Protein AF-A0A429XV17-F1 (afdb_monomer)

Organism: NCBI:txid2602574

Structure (mmCIF, N/CA/C/O backbone):
data_AF-A0A429XV17-F1
#
_entry.id   AF-A0A429XV17-F1
#
loop_
_atom_site.group_PDB
_atom_site.id
_atom_site.type_symbol
_atom_site.label_atom_id
_atom_site.label_alt_id
_atom_site.label_comp_id
_atom_site.label_asym_id
_atom_site.label_entity_id
_atom_site.label_seq_id
_atom_site.pdbx_PDB_ins_code
_atom_site.Cartn_x
_atom_site.Cartn_y
_atom_site.Cartn_z
_atom_site.occupancy
_atom_site.B_iso_or_equiv
_atom_site.auth_seq_id
_atom_site.auth_comp_id
_atom_site.auth_asym_id
_atom_site.auth_atom_id
_atom_site.pdbx_PDB_model_num
ATOM 1 N N . MET A 1 1 ? 16.939 -15.696 -26.189 1.00 52.38 1 MET A N 1
ATOM 2 C CA . MET A 1 1 ? 17.574 -14.486 -25.618 1.00 52.38 1 MET A CA 1
ATOM 3 C C . MET A 1 1 ? 17.312 -13.218 -26.431 1.00 52.38 1 MET A C 1
ATOM 5 O O . MET A 1 1 ? 16.908 -12.233 -25.838 1.00 52.38 1 MET A O 1
ATOM 9 N N . GLN A 1 2 ? 17.433 -13.249 -27.766 1.00 58.91 2 GLN A N 1
ATOM 10 C CA . GLN A 1 2 ? 17.116 -12.117 -28.665 1.00 58.91 2 GLN A CA 1
ATOM 11 C C . GLN A 1 2 ? 15.654 -11.616 -28.576 1.00 58.91 2 GLN A C 1
ATOM 13 O O . GLN A 1 2 ? 15.408 -10.420 -28.657 1.00 58.91 2 GLN A O 1
ATOM 18 N N . TYR A 1 3 ? 14.688 -12.510 -28.318 1.00 62.06 3 TYR A N 1
ATOM 19 C CA . TYR A 1 3 ? 13.267 -12.147 -28.165 1.00 62.06 3 TYR A CA 1
ATOM 20 C C . TYR A 1 3 ? 13.013 -11.141 -27.029 1.00 62.06 3 TYR A C 1
ATOM 22 O O . TYR A 1 3 ? 12.232 -10.208 -27.185 1.00 62.06 3 TYR A O 1
ATOM 30 N N . TYR A 1 4 ? 13.718 -11.295 -25.903 1.00 59.59 4 TYR A N 1
ATOM 31 C CA . TYR A 1 4 ? 13.576 -10.403 -24.749 1.00 59.59 4 TYR A CA 1
ATOM 32 C C . TYR A 1 4 ? 14.156 -9.009 -24.998 1.00 59.59 4 TYR A C 1
ATOM 34 O O . TYR A 1 4 ? 13.746 -8.057 -24.347 1.00 59.59 4 TYR A O 1
ATOM 42 N N . LEU A 1 5 ? 15.106 -8.887 -25.929 1.00 59.75 5 LEU A N 1
ATOM 43 C CA . LEU A 1 5 ? 15.721 -7.611 -26.288 1.00 59.75 5 LEU A CA 1
ATOM 44 C C . LEU A 1 5 ? 14.870 -6.836 -27.301 1.00 59.75 5 LEU A C 1
ATOM 46 O O . LEU A 1 5 ? 14.815 -5.616 -27.215 1.00 59.75 5 LEU A O 1
ATOM 50 N N . ASN A 1 6 ? 14.160 -7.533 -28.193 1.00 69.31 6 ASN A N 1
ATOM 51 C CA . ASN A 1 6 ? 13.272 -6.894 -29.168 1.00 69.31 6 ASN A CA 1
ATOM 52 C C . ASN A 1 6 ? 11.901 -6.509 -28.596 1.00 69.31 6 ASN A C 1
ATOM 54 O O . ASN A 1 6 ? 11.334 -5.515 -29.034 1.00 69.31 6 ASN A O 1
ATOM 58 N N . ASN A 1 7 ? 11.381 -7.252 -27.612 1.00 81.06 7 ASN A N 1
ATOM 59 C CA . ASN A 1 7 ? 10.027 -7.050 -27.075 1.00 81.06 7 ASN A CA 1
ATOM 60 C C . ASN A 1 7 ? 10.025 -6.562 -25.617 1.00 81.06 7 ASN A C 1
ATOM 62 O O . ASN A 1 7 ? 9.181 -6.959 -24.814 1.00 81.06 7 ASN A O 1
ATOM 66 N N . GLN A 1 8 ? 10.981 -5.702 -25.249 1.00 80.31 8 GLN A N 1
ATOM 67 C CA . GLN A 1 8 ? 11.109 -5.183 -23.877 1.00 80.31 8 GLN A CA 1
ATOM 68 C C . GLN A 1 8 ? 9.828 -4.493 -23.385 1.00 80.31 8 GLN A C 1
ATOM 70 O O . GLN A 1 8 ? 9.420 -4.691 -22.242 1.00 80.31 8 GLN A O 1
ATOM 75 N N . VAL A 1 9 ? 9.150 -3.747 -24.260 1.00 84.88 9 VAL A N 1
ATOM 76 C CA . VAL A 1 9 ? 7.897 -3.044 -23.940 1.00 84.88 9 VAL A CA 1
ATOM 77 C C . VAL A 1 9 ? 6.769 -4.019 -23.586 1.00 84.88 9 VAL A C 1
ATOM 79 O O . VAL A 1 9 ? 6.083 -3.839 -22.580 1.00 84.88 9 VAL A O 1
ATOM 82 N N . GLU A 1 10 ? 6.599 -5.083 -24.374 1.00 87.12 10 GLU A N 1
ATOM 83 C CA . GLU A 1 10 ? 5.556 -6.093 -24.153 1.00 87.12 10 GLU A CA 1
ATOM 84 C C . GLU A 1 10 ? 5.748 -6.816 -22.818 1.00 87.12 10 GLU A C 1
ATOM 86 O O . GLU A 1 10 ? 4.783 -7.078 -22.101 1.00 87.12 10 GLU A O 1
ATOM 91 N N . ILE A 1 11 ? 7.002 -7.085 -22.442 1.00 88.50 11 ILE A N 1
ATOM 92 C CA . ILE A 1 11 ? 7.339 -7.729 -21.169 1.00 88.50 11 ILE A CA 1
ATOM 93 C C . ILE A 1 11 ? 6.908 -6.857 -19.991 1.00 88.50 11 ILE A C 1
ATOM 95 O O . ILE A 1 11 ? 6.325 -7.376 -19.040 1.00 88.50 11 ILE A O 1
ATOM 99 N N . TRP A 1 12 ? 7.143 -5.544 -20.053 1.00 89.69 12 TRP A N 1
ATOM 100 C CA . TRP A 1 12 ? 6.706 -4.622 -19.004 1.00 89.69 12 TRP A CA 1
ATOM 101 C C . TRP A 1 12 ? 5.179 -4.524 -18.911 1.00 89.69 12 TRP A C 1
ATOM 103 O O . TRP A 1 12 ? 4.647 -4.485 -17.800 1.00 89.69 12 TRP A O 1
ATOM 113 N N . TYR A 1 13 ? 4.459 -4.574 -20.036 1.00 91.25 13 TYR A N 1
ATOM 114 C CA . TYR A 1 13 ? 2.994 -4.652 -20.019 1.00 91.25 13 TYR A CA 1
ATOM 115 C C . TYR A 1 13 ? 2.478 -5.945 -19.387 1.00 91.25 13 TYR A C 1
ATOM 117 O O . TYR A 1 13 ? 1.593 -5.899 -18.530 1.00 91.25 13 TYR A O 1
ATOM 125 N N . ILE A 1 14 ? 3.047 -7.092 -19.767 1.00 92.62 14 ILE A N 1
ATOM 126 C CA . ILE A 1 14 ? 2.678 -8.392 -19.196 1.00 92.62 14 ILE A CA 1
ATOM 127 C C . ILE A 1 14 ? 2.979 -8.406 -17.696 1.00 92.62 14 ILE A C 1
ATOM 129 O O . ILE A 1 14 ? 2.123 -8.796 -16.905 1.00 92.62 14 ILE A O 1
ATOM 133 N N . LEU A 1 15 ? 4.159 -7.931 -17.290 1.00 91.69 15 LEU A N 1
ATOM 134 C CA . LEU A 1 15 ? 4.546 -7.839 -15.886 1.00 91.69 15 LEU A CA 1
ATOM 135 C C . LEU A 1 15 ? 3.561 -6.969 -15.098 1.00 91.69 15 LEU A C 1
ATOM 137 O O . LEU A 1 15 ? 3.086 -7.385 -14.043 1.00 91.69 15 LEU A O 1
ATOM 141 N N . GLY A 1 16 ? 3.203 -5.796 -15.625 1.00 92.31 16 GLY A N 1
ATOM 142 C CA . GLY A 1 16 ? 2.224 -4.911 -15.000 1.00 92.31 16 GLY A CA 1
ATOM 143 C C . GLY A 1 16 ? 0.855 -5.571 -14.827 1.00 92.31 16 GLY A C 1
ATOM 144 O O . GLY A 1 16 ? 0.250 -5.465 -13.758 1.00 92.31 16 GLY A O 1
ATOM 145 N N . ALA A 1 17 ? 0.378 -6.289 -15.847 1.00 92.50 17 ALA A N 1
ATOM 146 C CA . ALA A 1 17 ? -0.897 -7.002 -15.799 1.00 92.50 17 ALA A CA 1
ATOM 147 C C . ALA A 1 17 ? -0.880 -8.125 -14.751 1.00 92.50 17 ALA A C 1
ATOM 149 O O . ALA A 1 17 ? -1.802 -8.233 -13.943 1.00 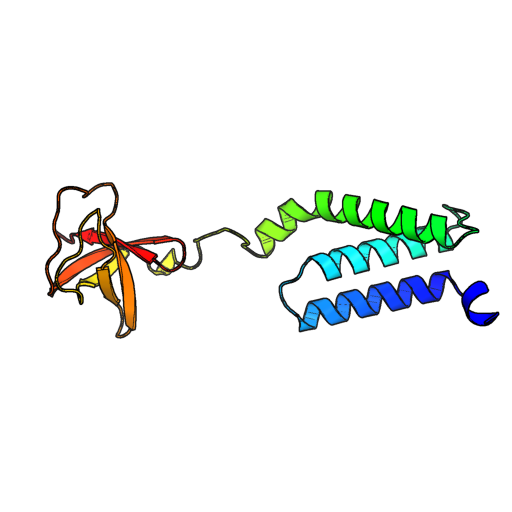92.50 17 ALA A O 1
ATOM 150 N N . VAL A 1 18 ? 0.192 -8.921 -14.719 1.00 93.88 18 VAL A N 1
ATOM 151 C CA . VAL A 1 18 ? 0.370 -10.011 -13.749 1.00 93.88 18 VAL A CA 1
ATOM 152 C C . VAL A 1 18 ? 0.386 -9.474 -12.317 1.00 93.88 18 VAL A C 1
ATOM 154 O O . VAL A 1 18 ? -0.308 -10.020 -11.463 1.00 93.88 18 VAL A O 1
ATOM 157 N N . LEU A 1 19 ? 1.112 -8.383 -12.051 1.00 91.62 19 LEU A N 1
ATOM 158 C CA . LEU A 1 19 ? 1.164 -7.767 -10.719 1.00 91.62 19 LEU A CA 1
ATOM 159 C C . LEU A 1 19 ? -0.214 -7.274 -10.256 1.00 91.62 19 LEU A C 1
ATOM 161 O O . LEU A 1 19 ? -0.574 -7.473 -9.097 1.00 91.62 19 LEU A O 1
ATOM 165 N N . MET A 1 20 ? -1.012 -6.688 -11.154 1.00 90.38 20 MET A N 1
ATOM 166 C CA . MET A 1 20 ? -2.378 -6.271 -10.818 1.00 90.38 20 MET A CA 1
ATOM 167 C C . MET A 1 20 ? -3.303 -7.455 -10.536 1.00 90.38 20 MET A C 1
ATOM 169 O O . MET A 1 20 ? -4.063 -7.414 -9.572 1.00 90.38 20 MET A O 1
ATOM 173 N N . ILE A 1 21 ? -3.216 -8.524 -11.331 1.00 91.88 21 ILE A N 1
ATOM 174 C CA . ILE A 1 21 ? -3.992 -9.749 -11.099 1.00 91.88 21 ILE A CA 1
ATOM 175 C C . ILE A 1 21 ? -3.635 -10.356 -9.737 1.00 91.88 21 ILE A C 1
ATOM 177 O O . ILE A 1 21 ? -4.530 -10.706 -8.971 1.00 91.88 21 ILE A O 1
ATOM 181 N N . ILE A 1 22 ? -2.343 -10.444 -9.406 1.00 90.19 22 ILE A N 1
ATOM 182 C CA . ILE A 1 22 ? -1.874 -10.940 -8.103 1.00 90.19 22 ILE A CA 1
ATOM 183 C C . ILE A 1 22 ? -2.470 -10.113 -6.962 1.00 90.19 22 ILE A C 1
ATOM 185 O O . ILE A 1 22 ? -2.943 -10.685 -5.981 1.00 90.19 22 ILE A O 1
ATOM 189 N N . GLU A 1 23 ? -2.510 -8.787 -7.095 1.00 87.94 23 GLU A N 1
ATOM 190 C CA . GLU A 1 23 ? -3.092 -7.936 -6.058 1.00 87.94 23 GLU A CA 1
ATOM 191 C C . GLU A 1 23 ? -4.589 -8.188 -5.854 1.00 87.94 23 GLU A C 1
ATOM 193 O O . GLU A 1 23 ? -5.056 -8.203 -4.715 1.00 87.94 23 GLU A O 1
ATOM 198 N N . MET A 1 24 ? -5.339 -8.453 -6.930 1.00 86.44 24 MET A N 1
ATOM 199 C CA . MET A 1 24 ? -6.758 -8.811 -6.823 1.00 86.44 24 MET A CA 1
ATOM 200 C C . MET A 1 24 ? -6.973 -10.097 -6.016 1.00 86.44 24 MET A C 1
ATOM 202 O O . MET A 1 24 ? -7.974 -10.205 -5.310 1.00 86.44 24 MET A O 1
ATOM 206 N N . TYR A 1 25 ? -6.042 -11.053 -6.090 1.00 88.12 25 TYR A N 1
ATOM 207 C CA . TYR A 1 25 ? -6.103 -12.289 -5.307 1.00 88.12 25 TYR A CA 1
ATOM 208 C C . TYR A 1 25 ? -5.633 -12.112 -3.858 1.00 88.12 25 TYR A C 1
ATOM 210 O O . TYR A 1 25 ? -6.199 -12.733 -2.961 1.00 88.12 25 TYR A O 1
ATOM 218 N N . LEU A 1 26 ? -4.605 -11.290 -3.618 1.00 82.50 26 LEU A N 1
ATOM 219 C CA . LEU A 1 26 ? -4.048 -11.070 -2.277 1.00 82.50 26 LEU A CA 1
ATOM 220 C C . LEU A 1 26 ? -4.895 -10.120 -1.421 1.00 82.50 26 LEU A C 1
ATOM 222 O O . LEU A 1 26 ? -4.869 -10.230 -0.196 1.00 82.50 26 LEU A O 1
ATOM 226 N N . GLY A 1 27 ? -5.670 -9.226 -2.041 1.00 68.50 27 GLY A N 1
ATOM 227 C CA . GLY A 1 27 ? -6.733 -8.469 -1.381 1.00 68.50 27 GLY A CA 1
ATOM 228 C C . GLY A 1 27 ? -6.272 -7.651 -0.171 1.00 68.50 27 GLY A C 1
ATOM 229 O O . GLY A 1 27 ? -6.912 -7.706 0.881 1.00 68.50 27 GLY A O 1
ATOM 230 N N . GLY A 1 28 ? -5.174 -6.893 -0.287 1.00 68.12 28 GLY A N 1
ATOM 231 C CA . GLY A 1 28 ? -4.717 -6.051 0.828 1.00 68.12 28 GLY A CA 1
ATOM 232 C C . GLY A 1 28 ? -3.288 -5.508 0.768 1.00 68.12 28 GLY A C 1
ATOM 233 O O . GLY A 1 28 ? -2.887 -4.779 1.676 1.00 68.12 28 GLY A O 1
ATOM 234 N N . THR A 1 29 ? -2.516 -5.812 -0.271 1.00 72.06 29 THR A N 1
ATOM 235 C CA . THR A 1 29 ? -1.113 -5.410 -0.444 1.00 72.06 29 THR A CA 1
ATOM 236 C C . THR A 1 29 ? -0.978 -4.413 -1.588 1.00 72.06 29 THR A C 1
ATOM 238 O O . THR A 1 29 ? -0.237 -4.634 -2.537 1.00 72.06 29 THR A O 1
ATOM 241 N N . ILE A 1 30 ? -1.641 -3.261 -1.458 1.00 83.56 30 ILE A N 1
ATOM 242 C CA . ILE A 1 30 ? -1.675 -2.117 -2.399 1.00 83.56 30 ILE A CA 1
ATOM 243 C C . ILE A 1 30 ? -0.346 -1.815 -3.130 1.00 83.56 30 ILE A C 1
ATOM 24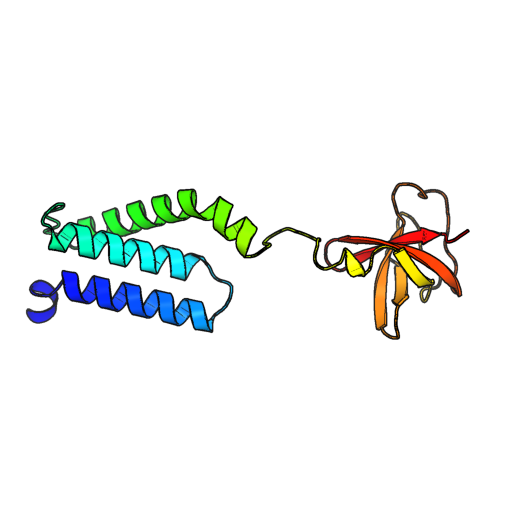5 O O . ILE A 1 30 ? -0.344 -1.279 -4.237 1.00 83.56 30 ILE A O 1
ATOM 249 N N . ALA A 1 31 ? 0.792 -2.184 -2.541 1.00 86.06 31 ALA A N 1
ATOM 250 C CA . ALA A 1 31 ? 2.095 -2.229 -3.193 1.00 86.06 31 ALA A CA 1
ATOM 251 C C . ALA A 1 31 ? 2.090 -2.895 -4.588 1.00 86.06 31 ALA A C 1
ATOM 253 O O . ALA A 1 31 ? 2.662 -2.325 -5.514 1.00 86.06 31 ALA A O 1
ATOM 254 N N . PHE A 1 32 ? 1.443 -4.048 -4.787 1.00 89.62 32 PHE A N 1
ATOM 255 C CA . PHE A 1 32 ? 1.427 -4.719 -6.096 1.00 89.62 32 PHE A CA 1
ATOM 256 C C . PHE A 1 32 ? 0.616 -3.948 -7.141 1.00 89.62 32 PHE A C 1
ATOM 258 O O . PHE A 1 32 ? 1.006 -3.897 -8.307 1.00 89.62 32 PHE A O 1
ATOM 265 N N . PHE A 1 33 ? -0.450 -3.264 -6.718 1.00 89.44 33 PHE A N 1
ATOM 266 C CA . PHE A 1 33 ? -1.206 -2.360 -7.584 1.00 89.44 33 PHE A CA 1
ATOM 267 C C . PHE A 1 33 ? -0.342 -1.182 -8.053 1.00 89.44 33 PHE A C 1
ATOM 269 O O . PHE A 1 33 ? -0.297 -0.876 -9.245 1.00 89.44 33 PHE A O 1
ATOM 276 N N . PHE A 1 34 ? 0.415 -0.561 -7.142 1.00 91.62 34 PHE A N 1
ATOM 277 C CA . PHE A 1 34 ? 1.336 0.526 -7.489 1.00 91.62 34 PHE A CA 1
ATOM 278 C C . PHE A 1 34 ? 2.488 0.055 -8.382 1.00 91.62 34 PHE A C 1
ATOM 280 O O . PHE A 1 34 ? 2.864 0.759 -9.318 1.00 91.62 34 PHE A O 1
ATOM 287 N N . ALA A 1 35 ? 3.020 -1.142 -8.132 1.00 91.44 35 ALA A N 1
ATOM 288 C CA . ALA A 1 35 ? 4.039 -1.758 -8.976 1.00 91.44 35 ALA A CA 1
ATOM 289 C C . ALA A 1 35 ? 3.501 -2.038 -10.388 1.00 91.44 35 ALA A C 1
ATOM 291 O O . ALA A 1 35 ? 4.176 -1.739 -11.371 1.00 91.44 35 ALA A O 1
ATOM 292 N N . GLY A 1 36 ? 2.263 -2.526 -10.505 1.00 92.25 36 GLY A N 1
ATOM 293 C CA . GLY A 1 36 ? 1.592 -2.711 -11.790 1.00 92.25 36 GLY A CA 1
ATOM 294 C C . GLY A 1 36 ? 1.451 -1.399 -12.565 1.00 92.25 36 GLY A C 1
ATOM 295 O O . GLY A 1 36 ? 1.882 -1.311 -13.714 1.00 92.25 36 GLY A O 1
ATOM 296 N N . LEU A 1 37 ? 0.933 -0.351 -11.921 1.00 92.12 37 LEU A N 1
ATOM 297 C CA . LEU A 1 37 ? 0.815 0.997 -12.496 1.00 92.12 37 LEU A CA 1
ATOM 298 C C . LEU A 1 37 ? 2.159 1.564 -12.968 1.00 92.12 37 LEU A C 1
ATOM 300 O O . LEU A 1 37 ? 2.242 2.121 -14.063 1.00 92.12 37 LEU A O 1
ATOM 304 N N . ALA A 1 38 ? 3.216 1.393 -12.174 1.00 93.12 38 ALA A N 1
ATOM 305 C CA . ALA A 1 38 ? 4.560 1.824 -12.541 1.00 93.12 38 ALA A CA 1
ATOM 306 C C . ALA A 1 38 ? 5.084 1.093 -13.789 1.00 93.12 38 ALA A C 1
ATOM 308 O O . ALA A 1 38 ? 5.617 1.742 -14.689 1.00 93.12 38 ALA A O 1
ATOM 309 N N . ALA A 1 39 ? 4.876 -0.226 -13.882 1.00 92.31 39 ALA A N 1
ATOM 310 C CA . ALA A 1 39 ? 5.256 -1.025 -15.050 1.00 92.31 39 ALA A CA 1
ATOM 311 C C . ALA A 1 39 ? 4.500 -0.596 -16.320 1.00 92.31 39 ALA A C 1
ATOM 313 O O . ALA A 1 39 ? 5.115 -0.433 -17.373 1.00 92.31 39 ALA A O 1
ATOM 314 N N . PHE A 1 40 ? 3.192 -0.332 -16.221 1.00 92.31 40 PHE A N 1
ATOM 315 C CA . PHE A 1 40 ? 2.396 0.181 -17.344 1.00 92.31 40 PHE A CA 1
ATOM 316 C C . PHE A 1 40 ? 2.857 1.564 -17.804 1.00 92.31 40 PHE A C 1
ATOM 318 O O . PHE A 1 40 ? 2.962 1.812 -19.005 1.00 92.31 40 PHE A O 1
ATOM 325 N N . CYS A 1 41 ? 3.141 2.462 -16.861 1.00 91.19 41 CYS A N 1
ATOM 326 C CA . CYS A 1 41 ? 3.596 3.814 -17.168 1.00 91.19 41 CYS A CA 1
ATOM 327 C C . CYS A 1 41 ? 4.965 3.793 -17.860 1.00 91.19 41 CYS A C 1
ATOM 329 O O . CYS A 1 41 ? 5.167 4.485 -18.856 1.00 91.19 41 CYS A O 1
ATOM 331 N N . LEU A 1 42 ? 5.875 2.940 -17.382 1.00 90.44 42 LEU A N 1
ATOM 332 C CA . LEU A 1 42 ? 7.178 2.726 -18.000 1.00 90.44 42 LEU A CA 1
ATOM 333 C C . LEU A 1 42 ? 7.048 2.175 -19.428 1.00 90.44 42 LEU A C 1
ATOM 335 O O . LEU A 1 42 ? 7.651 2.726 -20.348 1.00 90.44 42 LEU A O 1
ATOM 339 N N . ALA A 1 43 ? 6.224 1.141 -19.625 1.00 88.44 43 ALA A N 1
ATOM 340 C CA . ALA A 1 43 ? 5.967 0.559 -20.941 1.00 88.44 43 ALA A CA 1
ATOM 341 C C . ALA A 1 43 ? 5.360 1.581 -21.918 1.00 88.44 43 ALA A C 1
ATOM 343 O O . ALA A 1 43 ? 5.787 1.662 -23.067 1.00 88.44 43 ALA A O 1
ATOM 344 N N . LEU A 1 44 ? 4.425 2.423 -21.459 1.00 88.94 44 LEU A N 1
ATOM 345 C CA . LEU A 1 44 ? 3.871 3.520 -22.260 1.00 88.94 44 LEU A CA 1
ATOM 346 C C . LEU A 1 44 ? 4.945 4.539 -22.654 1.00 88.94 44 LEU A C 1
ATOM 348 O O . LEU A 1 44 ? 5.024 4.913 -23.822 1.00 88.94 44 LEU A O 1
ATOM 352 N N . CYS A 1 45 ? 5.796 4.964 -21.717 1.00 87.44 45 CYS A N 1
ATOM 353 C CA . CYS A 1 45 ? 6.885 5.892 -22.019 1.00 87.44 45 CYS A CA 1
ATOM 354 C C . CYS A 1 45 ? 7.873 5.325 -23.048 1.00 87.44 45 CYS A C 1
ATOM 356 O O . CYS A 1 45 ? 8.335 6.068 -23.913 1.00 87.44 45 CYS A O 1
ATOM 358 N N . MET A 1 46 ? 8.166 4.024 -22.989 1.00 85.50 46 MET A N 1
ATOM 359 C CA . MET A 1 46 ? 8.989 3.353 -23.999 1.00 85.50 46 MET A CA 1
ATOM 360 C C . MET A 1 46 ? 8.278 3.273 -25.356 1.00 85.50 46 MET A C 1
ATOM 362 O O . MET A 1 46 ? 8.891 3.557 -26.379 1.00 85.50 46 MET A O 1
ATOM 366 N N . ASN A 1 47 ? 6.983 2.940 -25.377 1.00 86.00 47 ASN A N 1
ATOM 367 C CA . ASN A 1 47 ? 6.206 2.789 -26.612 1.00 86.00 47 ASN A CA 1
ATOM 368 C C . ASN A 1 47 ? 6.076 4.106 -27.399 1.00 86.00 47 ASN A C 1
ATOM 370 O O . ASN A 1 47 ? 6.185 4.124 -28.620 1.00 86.00 47 ASN A O 1
ATOM 374 N N . PHE A 1 48 ? 5.897 5.230 -26.700 1.00 83.81 48 PHE A N 1
ATOM 375 C CA . PHE A 1 48 ? 5.864 6.565 -27.313 1.00 83.81 48 PHE A CA 1
ATOM 376 C C . PHE A 1 48 ? 7.255 7.157 -27.577 1.00 83.81 48 PHE A C 1
ATOM 378 O O . PHE A 1 48 ? 7.356 8.310 -27.993 1.00 83.81 48 PHE A O 1
ATOM 385 N N . ASN A 1 49 ? 8.324 6.392 -27.332 1.00 79.31 49 ASN A N 1
ATOM 386 C CA . ASN A 1 49 ? 9.709 6.836 -27.483 1.00 79.31 49 ASN A CA 1
ATOM 387 C C . ASN A 1 49 ? 10.033 8.108 -26.664 1.00 79.31 49 ASN A C 1
ATOM 389 O O . ASN A 1 49 ? 10.924 8.879 -27.011 1.00 79.31 49 ASN A O 1
ATOM 393 N N . LEU A 1 50 ? 9.294 8.332 -25.566 1.00 74.56 50 LEU A N 1
ATOM 394 C CA . LEU A 1 50 ? 9.495 9.443 -24.626 1.00 74.56 50 LEU A CA 1
ATOM 395 C C . LEU A 1 50 ? 10.767 9.244 -23.793 1.00 74.56 50 LEU A C 1
ATOM 397 O O . LEU A 1 50 ? 11.356 10.212 -23.320 1.00 74.56 50 LEU A O 1
ATOM 401 N N . LEU A 1 51 ? 11.171 7.985 -23.596 1.00 71.06 51 LEU A N 1
ATOM 402 C CA . LEU A 1 51 ? 12.375 7.590 -22.875 1.00 71.06 51 LEU A CA 1
ATOM 403 C C . LEU A 1 51 ? 13.112 6.508 -23.675 1.00 71.06 51 LEU A C 1
ATOM 405 O O . LEU A 1 51 ? 12.652 5.369 -23.766 1.00 71.06 51 LEU A O 1
ATOM 409 N N . THR A 1 52 ? 14.275 6.845 -24.230 1.00 70.81 52 THR A N 1
ATOM 410 C CA . THR A 1 52 ? 15.182 5.895 -24.890 1.00 70.81 52 THR A CA 1
ATOM 411 C C . THR A 1 52 ? 15.996 5.138 -23.842 1.00 70.81 52 THR A C 1
ATOM 413 O O . THR A 1 52 ? 17.130 5.481 -23.515 1.00 70.81 52 THR A O 1
ATOM 416 N N . LEU A 1 53 ? 15.388 4.099 -23.273 1.00 74.06 53 LEU A N 1
ATOM 417 C CA . LEU A 1 53 ? 15.987 3.285 -22.215 1.00 74.06 53 LEU A CA 1
ATOM 418 C C . LEU A 1 53 ? 16.718 2.086 -22.821 1.00 74.06 53 LEU A C 1
ATOM 420 O O . LEU A 1 53 ? 16.188 0.978 -22.881 1.00 74.06 53 LEU A O 1
ATOM 424 N N . ASN A 1 54 ? 17.947 2.331 -23.277 1.00 69.56 54 ASN A N 1
ATOM 425 C CA . ASN A 1 54 ? 18.771 1.328 -23.957 1.00 69.56 54 ASN A CA 1
ATOM 426 C C . ASN A 1 54 ? 19.330 0.253 -23.013 1.00 69.56 54 ASN A C 1
ATOM 428 O O . ASN A 1 54 ? 19.704 -0.827 -23.470 1.00 69.56 54 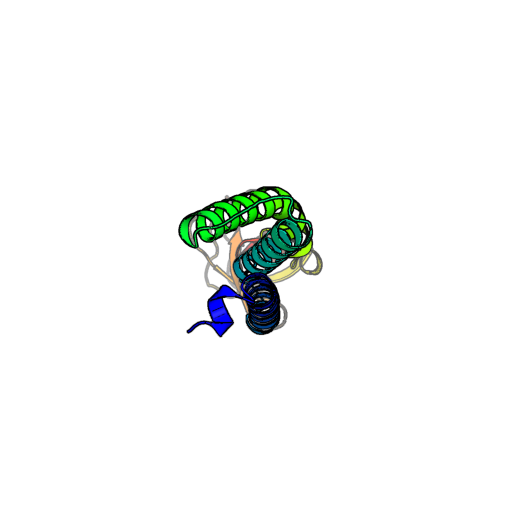ASN A O 1
ATOM 432 N N . THR A 1 55 ? 19.403 0.527 -21.706 1.00 79.19 55 THR A N 1
ATOM 433 C CA . THR A 1 55 ? 19.920 -0.428 -20.722 1.00 79.19 55 THR A CA 1
ATOM 434 C C . THR A 1 55 ? 18.843 -0.853 -19.735 1.00 79.19 55 THR A C 1
ATOM 436 O O . THR A 1 55 ? 18.029 -0.045 -19.296 1.00 79.19 55 THR A O 1
ATOM 439 N N . LEU A 1 56 ? 18.866 -2.128 -19.330 1.00 79.69 56 LEU A N 1
ATOM 440 C CA . LEU A 1 56 ? 17.949 -2.658 -18.313 1.00 79.69 56 LEU A CA 1
ATOM 441 C C . LEU A 1 56 ? 18.071 -1.916 -16.971 1.00 79.69 56 LEU A C 1
ATOM 443 O O . LEU A 1 56 ? 17.083 -1.811 -16.248 1.00 79.69 56 LEU A O 1
ATOM 447 N N . ILE A 1 57 ? 19.257 -1.381 -16.648 1.00 83.75 57 ILE A N 1
ATOM 448 C CA . ILE A 1 57 ? 19.485 -0.620 -15.413 1.00 83.75 57 ILE A CA 1
ATOM 449 C C . ILE A 1 57 ? 18.636 0.656 -15.397 1.00 83.75 57 ILE A C 1
ATOM 451 O O . ILE A 1 57 ? 18.003 0.956 -14.384 1.00 83.75 57 ILE A O 1
ATOM 455 N N . ASP A 1 58 ? 18.546 1.350 -16.536 1.00 85.00 58 ASP A N 1
ATOM 456 C CA . ASP A 1 58 ? 17.759 2.575 -16.651 1.00 85.00 58 ASP A CA 1
ATOM 457 C C . ASP A 1 58 ? 16.268 2.249 -16.513 1.00 85.00 58 ASP A C 1
ATOM 459 O O . ASP A 1 58 ? 15.545 2.926 -15.785 1.00 85.00 58 ASP A O 1
ATOM 463 N N . GLN A 1 59 ? 15.812 1.153 -17.129 1.00 85.50 59 GLN A N 1
ATOM 464 C CA . GLN A 1 59 ? 14.418 0.698 -17.037 1.00 85.50 59 GLN A CA 1
ATOM 465 C C . GLN A 1 59 ? 14.000 0.441 -15.590 1.00 85.50 59 GLN A C 1
ATOM 467 O O . GLN A 1 59 ? 12.957 0.919 -15.148 1.00 85.50 59 GLN A O 1
ATOM 472 N N . VAL A 1 60 ? 14.838 -0.269 -14.833 1.00 87.31 60 VAL A N 1
ATOM 473 C CA . VAL A 1 60 ? 14.583 -0.545 -13.415 1.00 87.31 60 VAL A CA 1
ATOM 474 C C . VAL A 1 60 ? 14.625 0.745 -12.588 1.00 87.31 60 VAL A C 1
ATOM 476 O O . VAL A 1 60 ? 13.776 0.937 -11.718 1.00 87.31 60 VAL A O 1
ATOM 479 N N . GLY A 1 61 ? 15.548 1.666 -12.877 1.00 90.19 61 GLY A N 1
ATOM 480 C CA . GLY A 1 61 ? 15.614 2.971 -12.211 1.00 90.19 61 GLY A CA 1
ATOM 481 C C . GLY A 1 61 ? 14.330 3.789 -12.387 1.00 90.19 61 GLY A C 1
ATOM 482 O O . GLY A 1 61 ? 13.742 4.248 -11.404 1.00 90.19 61 GLY A O 1
ATOM 483 N N . PHE A 1 62 ? 13.841 3.908 -13.624 1.00 88.69 62 PHE A N 1
ATOM 484 C CA . PHE A 1 62 ? 12.584 4.602 -13.914 1.00 88.69 62 PHE A CA 1
ATOM 485 C C . PHE A 1 62 ? 11.368 3.873 -13.343 1.00 88.69 62 PHE A C 1
ATOM 487 O O . PHE A 1 62 ? 10.460 4.532 -12.839 1.00 88.69 62 PHE A O 1
ATOM 494 N N . PHE A 1 63 ? 11.358 2.538 -13.348 1.00 91.31 63 PHE A N 1
ATOM 495 C CA . PHE A 1 63 ? 10.314 1.750 -12.696 1.00 91.31 63 PHE A CA 1
ATOM 496 C C . PHE A 1 63 ? 10.171 2.119 -11.213 1.00 91.31 63 PHE A C 1
ATOM 498 O O . PHE A 1 63 ? 9.071 2.440 -10.764 1.00 91.31 63 PHE A O 1
ATOM 505 N N . PHE A 1 64 ? 11.274 2.139 -10.458 1.00 91.06 64 PHE A N 1
ATOM 506 C CA . PHE A 1 64 ? 11.245 2.536 -9.048 1.00 91.06 64 PHE A CA 1
ATOM 507 C C . PHE A 1 64 ? 10.860 4.008 -8.865 1.00 91.06 64 PHE A C 1
ATOM 509 O O . PHE A 1 64 ? 10.123 4.335 -7.9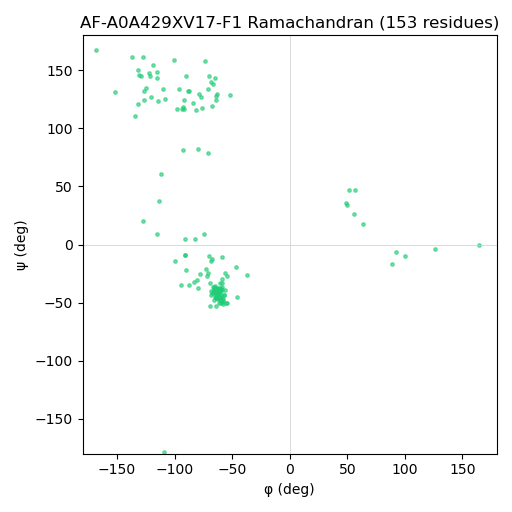34 1.00 91.06 64 PHE A O 1
ATOM 516 N N . GLY A 1 65 ? 11.290 4.889 -9.772 1.00 91.38 65 GLY A N 1
ATOM 517 C CA . GLY A 1 65 ? 10.860 6.288 -9.795 1.00 91.38 65 GLY A CA 1
ATOM 518 C C . GLY A 1 65 ? 9.341 6.427 -9.932 1.00 91.38 65 GLY A C 1
ATOM 519 O O . GLY A 1 65 ? 8.701 7.083 -9.107 1.00 91.38 65 GLY A O 1
ATOM 520 N N . PHE A 1 66 ? 8.745 5.753 -10.919 1.00 91.31 66 PHE A N 1
ATOM 521 C CA . PHE A 1 66 ? 7.295 5.733 -11.117 1.00 91.31 66 PHE A CA 1
ATOM 522 C C . PHE A 1 66 ? 6.564 5.053 -9.962 1.00 91.31 66 PHE A C 1
ATOM 524 O O . PHE A 1 66 ? 5.518 5.541 -9.546 1.00 91.31 66 PHE A O 1
ATOM 531 N N . PHE A 1 67 ? 7.111 3.975 -9.404 1.00 91.94 67 PHE A N 1
ATOM 532 C CA . PHE A 1 67 ? 6.539 3.305 -8.238 1.00 91.94 67 PHE A CA 1
ATOM 533 C C . PHE A 1 67 ? 6.443 4.248 -7.038 1.00 91.94 67 PHE A C 1
ATOM 535 O O . PHE A 1 67 ? 5.379 4.367 -6.432 1.00 91.94 67 PHE A O 1
ATOM 542 N N . CYS A 1 68 ? 7.521 4.966 -6.720 1.00 90.94 68 CYS A N 1
ATOM 543 C CA . CYS A 1 68 ? 7.526 5.959 -5.650 1.00 90.94 68 CYS A CA 1
ATOM 544 C C . CYS A 1 68 ? 6.544 7.101 -5.936 1.00 90.94 68 CYS A C 1
ATOM 546 O O . CYS A 1 68 ? 5.794 7.498 -5.045 1.00 90.94 68 CYS A O 1
ATOM 548 N N . LEU A 1 69 ? 6.503 7.595 -7.175 1.00 91.88 69 LEU A N 1
ATOM 549 C CA . LEU A 1 69 ? 5.595 8.663 -7.591 1.00 91.88 69 LEU A CA 1
ATOM 550 C C . LEU A 1 69 ? 4.126 8.248 -7.431 1.00 91.88 69 LEU A C 1
ATOM 552 O O . LEU A 1 69 ? 3.356 8.951 -6.776 1.00 91.88 69 LEU A O 1
ATOM 556 N N . TRP A 1 70 ? 3.749 7.081 -7.953 1.00 89.69 70 TRP A N 1
ATOM 557 C CA . TRP A 1 70 ? 2.397 6.543 -7.812 1.00 89.69 70 TRP A CA 1
ATOM 558 C C . TRP A 1 70 ? 2.057 6.220 -6.364 1.00 89.69 70 TRP A C 1
ATOM 560 O O . TRP A 1 70 ? 0.951 6.530 -5.929 1.00 89.69 70 TRP A O 1
ATOM 570 N N . SER A 1 71 ? 3.007 5.680 -5.600 1.00 89.25 71 SER A N 1
ATOM 571 C CA . SER A 1 71 ? 2.833 5.425 -4.173 1.00 89.25 71 SER A CA 1
ATOM 572 C C 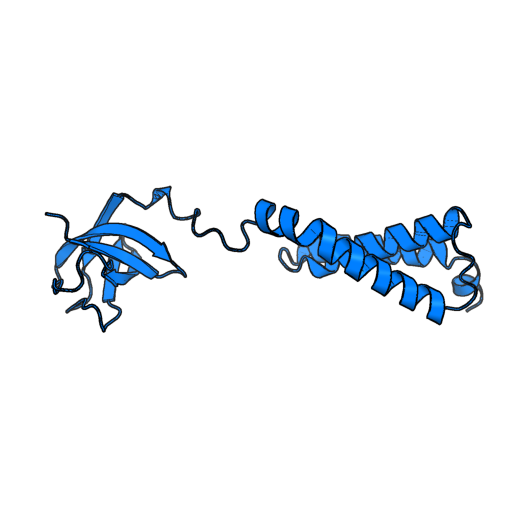. SER A 1 71 ? 2.496 6.715 -3.427 1.00 89.25 71 SER A C 1
ATOM 574 O O . SER A 1 71 ? 1.494 6.755 -2.727 1.00 89.25 71 SER A O 1
ATOM 576 N N . ILE A 1 72 ? 3.234 7.809 -3.642 1.00 89.75 72 ILE A N 1
ATOM 577 C CA . ILE A 1 72 ? 2.979 9.097 -2.975 1.00 89.75 72 ILE A CA 1
ATOM 578 C C . ILE A 1 72 ? 1.632 9.699 -3.400 1.00 89.75 72 ILE A C 1
ATOM 580 O O . ILE A 1 72 ? 0.848 10.116 -2.544 1.00 89.75 72 ILE A O 1
ATOM 584 N N . ILE A 1 73 ? 1.348 9.733 -4.706 1.00 88.88 73 ILE A N 1
ATOM 585 C CA . ILE A 1 73 ? 0.124 10.339 -5.254 1.00 88.88 73 ILE A CA 1
ATOM 586 C C . ILE A 1 73 ? -1.118 9.570 -4.798 1.00 88.88 73 ILE A C 1
ATOM 588 O O . ILE A 1 73 ? -2.107 10.171 -4.369 1.00 88.88 73 ILE A O 1
ATOM 592 N N . LEU A 1 74 ? -1.070 8.239 -4.863 1.00 86.19 74 LEU A N 1
ATOM 593 C CA . LEU A 1 74 ? -2.214 7.387 -4.569 1.00 86.19 74 LEU A CA 1
ATOM 594 C C . LEU A 1 74 ? -2.297 6.968 -3.101 1.00 86.19 74 LEU A C 1
ATOM 596 O O . LEU A 1 74 ? -3.341 6.460 -2.700 1.00 86.19 74 LEU A O 1
ATOM 600 N N . TRP A 1 75 ? -1.296 7.223 -2.253 1.00 83.00 75 TRP A N 1
ATOM 601 C CA . TRP A 1 75 ? -1.353 6.841 -0.835 1.00 83.00 75 TRP A CA 1
ATOM 602 C C . TRP A 1 75 ? -2.599 7.384 -0.130 1.00 83.00 75 TRP A C 1
ATOM 604 O O . TRP A 1 75 ? -3.341 6.645 0.518 1.00 83.00 75 TRP A O 1
ATOM 614 N N . LYS A 1 76 ? -2.858 8.688 -0.279 1.00 81.00 76 LYS A N 1
ATOM 615 C CA . LYS A 1 76 ? -3.984 9.372 0.366 1.00 81.00 76 LYS A CA 1
ATOM 616 C C . LYS A 1 76 ? -5.355 8.865 -0.116 1.00 81.00 76 LYS A C 1
ATOM 618 O O . LYS A 1 76 ? -6.149 8.493 0.751 1.00 81.00 76 LYS A O 1
ATOM 623 N N . PRO A 1 77 ? -5.663 8.817 -1.430 1.00 80.06 77 PRO A N 1
ATOM 624 C CA . PRO A 1 77 ? -6.949 8.296 -1.891 1.00 80.06 77 PRO A CA 1
ATOM 625 C C . PRO A 1 77 ? -7.103 6.808 -1.577 1.00 80.06 77 PRO A C 1
ATOM 627 O O . PRO A 1 77 ? -8.174 6.389 -1.153 1.00 80.06 77 PRO A O 1
ATOM 630 N N . THR A 1 78 ? -6.037 6.014 -1.685 1.00 77.31 78 THR A N 1
ATOM 631 C CA . THR A 1 78 ? -6.115 4.571 -1.423 1.00 77.31 78 THR A CA 1
ATOM 632 C C . THR A 1 78 ? -6.375 4.287 0.052 1.00 77.31 78 THR A C 1
ATOM 634 O O . THR A 1 78 ? -7.207 3.447 0.385 1.00 77.31 78 THR A O 1
ATOM 637 N N . LYS A 1 79 ? -5.748 5.048 0.958 1.00 76.06 79 LYS A N 1
ATOM 638 C CA . LYS A 1 79 ? -6.021 4.966 2.397 1.00 76.06 79 LYS A CA 1
ATOM 639 C C . LYS A 1 79 ? -7.480 5.287 2.731 1.00 76.06 79 LYS A C 1
ATOM 641 O O . LYS A 1 79 ? -8.053 4.644 3.607 1.00 76.06 79 LYS A O 1
ATOM 646 N N . TYR A 1 80 ? -8.063 6.264 2.037 1.00 76.12 80 TYR A N 1
ATOM 647 C CA . TYR A 1 80 ? -9.469 6.636 2.186 1.00 76.12 80 TYR A CA 1
ATOM 648 C C . TYR A 1 80 ? -10.409 5.552 1.641 1.00 76.12 80 TYR A C 1
ATOM 650 O O . TYR A 1 80 ? -11.262 5.068 2.377 1.00 76.12 80 TYR A O 1
ATOM 658 N N . LEU A 1 81 ? -10.211 5.112 0.393 1.00 74.50 81 LEU A N 1
ATOM 659 C CA . LEU A 1 81 ? -11.059 4.110 -0.267 1.00 74.50 81 LEU A CA 1
ATOM 660 C C . LEU A 1 81 ? -11.052 2.763 0.458 1.00 74.50 81 LEU A C 1
ATOM 662 O O . LEU A 1 81 ? -12.087 2.114 0.585 1.00 74.50 81 LEU A O 1
ATOM 666 N N . LEU A 1 82 ? -9.892 2.357 0.970 1.00 71.69 82 LEU A N 1
ATOM 667 C CA . LEU A 1 82 ? -9.735 1.092 1.679 1.00 71.69 82 LEU A CA 1
ATOM 668 C C . LEU A 1 82 ? -9.957 1.218 3.187 1.00 71.69 82 LEU A C 1
ATOM 670 O O . LEU A 1 82 ? -9.755 0.241 3.907 1.00 71.69 82 LEU A O 1
ATOM 674 N N . ASN A 1 83 ? -10.363 2.396 3.686 1.00 66.25 83 ASN A N 1
ATOM 675 C CA . ASN A 1 83 ? -10.611 2.627 5.111 1.00 66.25 83 ASN A CA 1
ATOM 676 C C . ASN A 1 83 ? -9.446 2.138 6.001 1.00 66.25 83 ASN A C 1
ATOM 678 O O . ASN A 1 83 ? -9.640 1.661 7.123 1.00 66.25 83 ASN A O 1
ATOM 682 N N . LEU A 1 84 ? -8.209 2.249 5.497 1.00 60.19 84 LEU A N 1
ATOM 683 C CA . LEU A 1 84 ? -6.975 1.868 6.187 1.00 60.19 84 LEU A CA 1
ATOM 684 C C . LEU A 1 84 ? -6.723 2.874 7.320 1.00 60.19 84 LEU A C 1
ATOM 686 O O . LEU A 1 84 ? -5.940 3.817 7.198 1.00 60.19 84 LEU A O 1
ATOM 690 N N . GLY A 1 85 ? -7.441 2.699 8.429 1.00 52.56 85 GLY A N 1
ATOM 691 C CA . GLY A 1 85 ? -7.326 3.508 9.641 1.00 52.56 85 GLY A CA 1
ATOM 692 C C . GLY A 1 85 ? -8.625 4.128 10.162 1.00 52.56 85 GLY A C 1
ATOM 693 O O . GLY A 1 85 ? -8.578 4.728 11.236 1.00 52.56 85 GLY A O 1
ATOM 694 N N . SER A 1 86 ? -9.768 3.991 9.480 1.00 48.44 86 SER A N 1
ATOM 695 C CA . SER A 1 86 ? -11.057 4.415 10.042 1.00 48.44 86 SER A CA 1
ATOM 696 C C . SER A 1 86 ? -11.625 3.305 10.939 1.00 48.44 86 SER A C 1
ATOM 698 O O . SER A 1 86 ? -11.848 2.165 10.530 1.00 48.44 86 SER A O 1
ATOM 700 N N . ASN A 1 87 ? -11.860 3.638 12.213 1.00 50.69 87 ASN A N 1
ATOM 701 C CA . ASN A 1 87 ? -12.627 2.800 13.151 1.00 50.69 87 ASN A CA 1
ATOM 702 C C . ASN A 1 87 ? -14.142 2.850 12.852 1.00 50.69 87 ASN A C 1
ATOM 704 O O . ASN A 1 87 ? -14.942 2.340 13.636 1.00 50.69 87 ASN A O 1
ATOM 708 N N . ASP A 1 88 ? -14.552 3.444 11.729 1.00 49.19 88 ASP A N 1
ATOM 709 C CA . ASP A 1 88 ? -15.958 3.724 11.414 1.00 49.19 88 ASP A CA 1
ATOM 710 C C . ASP 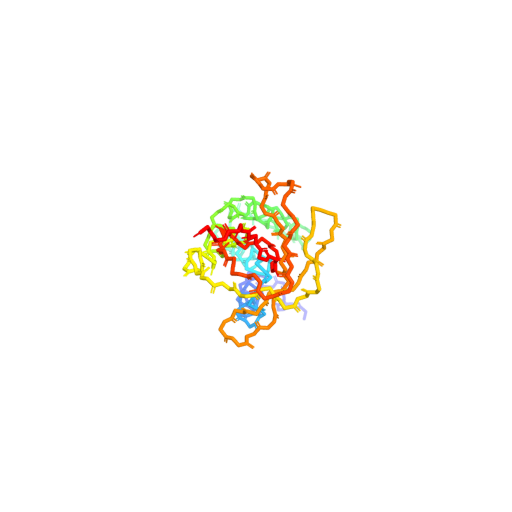A 1 88 ? -16.779 2.462 11.121 1.00 49.19 88 ASP A C 1
ATOM 712 O O . ASP A 1 88 ? -18.006 2.494 11.161 1.00 49.19 88 ASP A O 1
ATOM 716 N N . ARG A 1 89 ? -16.128 1.297 10.970 1.00 50.84 89 ARG A N 1
ATOM 717 C CA . ARG A 1 89 ? -16.813 -0.009 10.928 1.00 50.84 89 ARG A CA 1
ATOM 718 C C . ARG A 1 89 ? -17.641 -0.326 12.181 1.00 50.84 89 ARG A C 1
ATOM 720 O O . ARG A 1 89 ? -18.420 -1.273 12.154 1.00 50.84 89 ARG A O 1
ATOM 727 N N . TYR A 1 90 ? -17.505 0.451 13.255 1.00 51.88 90 TYR A N 1
ATOM 728 C CA . TYR A 1 90 ? -18.243 0.253 14.501 1.00 51.88 90 TYR A CA 1
ATOM 729 C C . TYR A 1 90 ? -19.211 1.391 14.842 1.00 51.88 90 TYR A C 1
ATOM 731 O O . TYR A 1 90 ? -19.766 1.387 15.939 1.00 51.88 90 TYR A O 1
ATOM 739 N N . GLU A 1 91 ? -19.450 2.358 13.945 1.00 51.78 91 GLU A N 1
ATOM 740 C CA . GLU A 1 91 ? -20.433 3.422 14.212 1.00 51.78 91 GLU A CA 1
ATOM 741 C C . GLU A 1 91 ? -21.836 2.870 14.466 1.00 51.78 91 GLU A C 1
ATOM 743 O O . GLU A 1 91 ? -22.506 3.328 15.385 1.00 51.78 91 GLU A O 1
ATOM 748 N N . ASN A 1 92 ? -22.225 1.806 13.758 1.00 54.31 92 ASN A N 1
ATOM 749 C CA . ASN A 1 92 ? -23.519 1.139 13.947 1.00 54.31 92 ASN A CA 1
ATOM 750 C C . ASN A 1 92 ? -23.648 0.424 15.310 1.00 54.31 92 ASN A C 1
ATOM 752 O O . ASN A 1 92 ? -24.729 -0.001 15.702 1.00 54.31 92 ASN A O 1
ATOM 756 N N . ILE A 1 93 ? -22.536 0.266 16.035 1.00 58.38 93 ILE A N 1
ATOM 757 C CA . ILE A 1 93 ? -22.489 -0.388 17.348 1.00 58.38 93 ILE A CA 1
ATOM 758 C C . ILE A 1 93 ? -22.464 0.657 18.478 1.00 58.38 93 ILE A C 1
ATOM 760 O O . ILE A 1 93 ? -22.746 0.337 19.639 1.00 58.38 93 ILE A O 1
ATOM 764 N N . LYS A 1 94 ? -22.192 1.930 18.154 1.00 56.34 94 LYS A N 1
ATOM 765 C CA . LYS A 1 94 ? -22.255 3.036 19.112 1.00 56.34 94 LYS A CA 1
ATOM 766 C C . LYS A 1 94 ? -23.698 3.208 19.595 1.00 56.34 94 LYS A C 1
ATOM 768 O O . LYS A 1 94 ? -24.617 3.383 18.806 1.00 56.34 94 LYS A O 1
ATOM 773 N N . GLY A 1 95 ? -23.895 3.166 20.908 1.00 59.97 95 GLY A N 1
ATOM 774 C CA . GLY A 1 95 ? -25.198 3.303 21.558 1.00 59.97 95 GLY A CA 1
ATOM 775 C C . GLY A 1 95 ? -25.852 1.990 21.985 1.00 59.97 95 GLY A C 1
ATOM 776 O O . GLY A 1 95 ? -26.809 2.034 22.754 1.00 59.97 95 GLY A O 1
ATOM 777 N N . SER A 1 96 ? -25.317 0.839 21.570 1.00 66.56 96 SER A N 1
ATOM 778 C CA . SER A 1 96 ? -25.813 -0.462 22.025 1.00 66.56 96 SER A CA 1
ATOM 779 C C . SER A 1 96 ? -25.479 -0.721 23.498 1.00 66.56 96 SER A C 1
ATOM 781 O O . SER A 1 96 ? -24.409 -0.338 23.982 1.00 66.56 96 SER A O 1
ATOM 783 N N . VAL A 1 97 ? -26.390 -1.406 24.195 1.00 73.00 97 VAL A N 1
ATOM 784 C CA . VAL A 1 97 ? -26.201 -1.852 25.581 1.00 73.00 97 VAL A CA 1
ATOM 785 C C . VAL A 1 97 ? -25.531 -3.228 25.584 1.00 73.00 97 VAL A C 1
ATOM 787 O O . VAL A 1 97 ? -25.933 -4.135 24.855 1.00 73.00 97 VAL A O 1
ATOM 790 N N . ALA A 1 98 ? -24.493 -3.383 26.396 1.00 75.81 98 ALA A N 1
ATOM 791 C CA . ALA A 1 98 ? -23.790 -4.634 26.641 1.00 75.81 98 ALA A CA 1
ATOM 792 C C . ALA A 1 98 ? -23.717 -4.907 28.148 1.00 75.81 98 ALA A C 1
ATOM 794 O O . ALA A 1 98 ? -23.874 -3.995 28.960 1.00 75.81 98 ALA A O 1
ATOM 795 N N . VAL A 1 99 ? -23.466 -6.161 28.522 1.00 77.31 99 VAL A N 1
ATOM 796 C CA . VAL A 1 99 ? -23.375 -6.575 29.930 1.00 77.31 99 VAL A CA 1
ATOM 797 C C . VAL A 1 99 ? -21.932 -6.911 30.267 1.00 77.31 99 VAL A C 1
ATOM 799 O O . VAL A 1 99 ? -21.262 -7.625 29.521 1.00 77.31 99 VAL A O 1
ATOM 802 N N . VAL A 1 100 ? -21.435 -6.426 31.400 1.00 77.88 100 VAL A N 1
ATOM 803 C CA . VAL A 1 100 ? -20.082 -6.748 31.869 1.00 77.88 100 VAL A CA 1
ATOM 804 C C . VAL A 1 100 ? -19.994 -8.229 32.249 1.00 77.88 100 VAL A C 1
ATOM 806 O O . VAL A 1 100 ? -20.697 -8.692 33.149 1.00 77.88 100 VAL A O 1
ATOM 809 N N . TYR A 1 101 ? -19.123 -8.975 31.562 1.00 73.06 101 TYR A N 1
ATOM 810 C CA . TYR A 1 101 ? -18.909 -10.409 31.790 1.00 73.06 101 TYR A CA 1
ATOM 811 C C . TYR A 1 101 ? -17.747 -10.681 32.756 1.00 73.06 101 TYR A C 1
ATOM 813 O O . TYR A 1 101 ? -17.816 -11.613 33.561 1.00 73.06 101 TYR A O 1
ATOM 821 N N . SER A 1 102 ? -16.702 -9.848 32.711 1.00 69.31 102 SER A N 1
ATOM 822 C CA . SER A 1 102 ? -15.550 -9.950 33.615 1.00 69.31 102 SER A CA 1
ATOM 823 C C . SER A 1 102 ? -15.880 -9.474 35.037 1.00 69.31 102 SER A C 1
ATOM 825 O O . SER A 1 102 ? -16.814 -8.704 35.243 1.00 69.31 102 SER A O 1
ATOM 827 N N . ASN A 1 103 ? -15.106 -9.924 36.031 1.00 63.09 103 ASN A N 1
ATOM 828 C CA . ASN A 1 103 ? -15.344 -9.600 37.443 1.00 63.09 103 ASN A CA 1
ATOM 829 C C . ASN A 1 103 ? -15.272 -8.089 37.720 1.00 63.09 103 ASN A C 1
ATOM 831 O O . ASN A 1 103 ? -16.112 -7.572 38.460 1.00 63.09 103 ASN A O 1
ATOM 835 N N . THR A 1 104 ? -14.316 -7.389 37.095 1.00 67.38 104 THR A N 1
ATOM 836 C CA . THR A 1 104 ? -14.117 -5.948 37.291 1.00 67.38 104 THR A CA 1
ATOM 837 C C . THR A 1 104 ? -13.506 -5.298 36.049 1.00 67.38 104 THR A C 1
ATOM 839 O O . THR A 1 104 ? -12.473 -5.760 35.564 1.00 67.38 104 THR A O 1
ATOM 842 N N . ILE A 1 105 ? -14.078 -4.185 35.576 1.00 62.59 105 ILE A N 1
ATOM 843 C CA . ILE A 1 105 ? -13.441 -3.303 34.579 1.00 62.59 105 ILE A CA 1
ATOM 844 C C . ILE A 1 105 ? -13.025 -2.007 35.280 1.00 62.59 105 ILE A C 1
ATOM 846 O O . ILE A 1 105 ? -13.844 -1.348 35.921 1.00 62.59 105 ILE A O 1
ATOM 850 N N . SER A 1 106 ? -11.745 -1.651 35.176 1.00 61.34 106 SER A N 1
ATOM 851 C CA . SER A 1 106 ? -11.149 -0.453 35.783 1.00 61.34 106 SER A CA 1
ATOM 852 C C . SER A 1 106 ? -10.218 0.228 34.775 1.00 61.34 106 SER A C 1
ATOM 854 O O . SER A 1 106 ? -9.778 -0.410 33.824 1.00 61.34 106 SER A O 1
ATOM 856 N N . ASP A 1 107 ? -9.872 1.504 34.974 1.00 59.00 107 ASP A N 1
ATOM 857 C CA . ASP A 1 107 ? -9.019 2.292 34.059 1.00 59.00 107 ASP A CA 1
ATOM 858 C C . ASP A 1 107 ? -7.661 1.612 33.756 1.00 59.00 107 ASP A C 1
ATOM 860 O O . ASP A 1 107 ? -7.087 1.778 32.678 1.00 59.00 107 ASP A O 1
ATOM 864 N N . LYS A 1 108 ? -7.175 0.776 34.687 1.00 58.22 108 LYS A N 1
ATOM 865 C CA . LYS A 1 108 ? -5.924 0.010 34.553 1.00 58.22 108 LYS A CA 1
ATOM 866 C C . LYS A 1 108 ? -6.077 -1.376 33.914 1.00 58.22 108 LYS A C 1
ATOM 868 O O . LYS A 1 108 ? -5.096 -1.875 33.373 1.00 58.22 108 LYS A O 1
ATOM 873 N N . ASN A 1 109 ? -7.269 -1.979 33.940 1.00 64.56 109 ASN A N 1
ATOM 874 C CA . ASN A 1 109 ? -7.479 -3.365 33.511 1.00 64.56 109 ASN A CA 1
ATOM 875 C C . ASN A 1 109 ? -8.478 -3.455 32.356 1.00 64.56 109 ASN A C 1
ATOM 877 O O . ASN A 1 109 ? -9.609 -2.978 32.447 1.00 64.56 109 ASN A O 1
ATOM 881 N N . LEU A 1 110 ? -8.056 -4.127 31.283 1.00 70.06 110 LEU A N 1
ATOM 882 C CA . LEU A 1 110 ? -8.949 -4.554 30.210 1.00 70.06 110 LEU A CA 1
ATOM 883 C C . LEU A 1 110 ? -9.961 -5.551 30.780 1.00 70.06 110 LEU A C 1
ATOM 885 O O . LEU A 1 110 ? -9.584 -6.509 31.451 1.00 70.06 110 LEU A O 1
ATOM 889 N N . GLY A 1 111 ? -11.237 -5.303 30.518 1.00 75.00 111 GLY A N 1
ATOM 890 C CA . GLY A 1 111 ? -12.322 -6.190 30.899 1.00 75.00 111 GLY A CA 1
ATOM 891 C C . GLY A 1 111 ? -12.935 -6.882 29.695 1.00 75.00 111 GLY A C 1
ATOM 892 O O . GLY A 1 111 ? -12.526 -6.677 28.554 1.00 75.00 111 GLY A O 1
ATOM 893 N N . GLU A 1 112 ? -13.959 -7.679 29.960 1.00 80.06 112 GLU A N 1
ATOM 894 C CA . GLU A 1 112 ? -14.737 -8.362 28.934 1.00 80.06 112 GLU A CA 1
ATOM 895 C C . GLU A 1 112 ? -16.209 -8.010 29.107 1.00 80.06 112 GLU A C 1
ATOM 897 O O . GLU A 1 112 ? -16.737 -8.016 30.226 1.00 80.06 112 GLU A O 1
ATOM 902 N N . ILE A 1 113 ? -16.864 -7.702 27.995 1.00 79.06 113 ILE A N 1
ATOM 903 C CA . ILE A 1 113 ? -18.305 -7.478 27.911 1.00 79.06 113 ILE A CA 1
ATOM 904 C C . ILE A 1 113 ? -18.919 -8.559 27.035 1.00 79.06 113 ILE A C 1
ATOM 906 O O . ILE A 1 113 ? -18.299 -9.033 26.084 1.00 79.06 113 ILE A O 1
ATOM 910 N N . LYS A 1 114 ? -20.157 -8.927 27.341 1.00 79.50 114 LYS A N 1
ATOM 911 C CA . LYS A 1 114 ? -20.990 -9.749 26.479 1.00 79.50 114 LYS A CA 1
ATOM 912 C C . LYS A 1 114 ? -21.924 -8.833 25.699 1.00 79.50 114 LYS A C 1
ATOM 914 O O . LYS A 1 114 ? -22.766 -8.153 26.288 1.00 79.50 114 LYS A O 1
ATOM 919 N N . TRP A 1 115 ? -21.774 -8.822 24.382 1.00 73.62 115 TRP A N 1
ATOM 920 C CA . TRP A 1 115 ? -22.621 -8.066 23.465 1.00 73.62 115 TRP A CA 1
ATOM 921 C C . TRP A 1 115 ? -23.161 -9.007 22.387 1.00 73.62 115 TRP A C 1
ATOM 923 O O . TRP A 1 115 ? -22.396 -9.718 21.741 1.00 73.62 115 TRP A O 1
ATOM 933 N N . SER A 1 116 ? -24.490 -9.068 22.245 1.00 64.81 116 SER A N 1
ATOM 934 C CA . SER A 1 116 ? -25.190 -9.949 21.291 1.00 64.81 116 SER A CA 1
ATOM 935 C C . SER A 1 116 ? -24.732 -11.423 21.317 1.00 64.81 116 SER A C 1
ATOM 937 O O . SER A 1 116 ? -24.622 -12.090 20.294 1.00 64.81 116 SER A O 1
ATOM 939 N N . GLY A 1 117 ? -24.398 -11.938 22.507 1.00 68.69 117 GLY A N 1
ATOM 940 C CA . GLY A 1 117 ? -23.926 -13.317 22.691 1.00 68.69 117 GLY A CA 1
ATOM 941 C C . GLY A 1 117 ? -22.412 -13.522 22.556 1.00 68.69 117 GLY A C 1
ATOM 942 O O . GLY A 1 117 ? -21.914 -14.516 23.081 1.00 68.69 117 GLY A O 1
ATOM 943 N N . ALA A 1 118 ? -21.673 -12.579 21.967 1.00 74.88 118 ALA A N 1
ATOM 944 C CA . ALA A 1 118 ? -20.218 -12.640 21.830 1.00 74.88 118 ALA A CA 1
ATOM 945 C C . ALA A 1 118 ? -19.495 -11.991 23.022 1.00 74.88 118 ALA A C 1
ATOM 947 O O . ALA A 1 118 ? -19.962 -10.994 23.577 1.00 74.88 118 ALA A O 1
ATOM 948 N N . VAL A 1 119 ? -18.345 -12.554 23.408 1.00 78.56 119 VAL A N 1
ATOM 949 C CA . VAL A 1 119 ? -17.461 -11.988 24.439 1.00 78.56 119 VAL A CA 1
ATOM 950 C C . VAL A 1 119 ? -16.424 -11.100 23.760 1.00 78.56 119 VAL A C 1
ATOM 952 O O . VAL A 1 119 ? -15.632 -11.561 22.939 1.00 78.56 119 VAL A O 1
ATOM 955 N N . CYS A 1 120 ? -16.434 -9.815 24.097 1.00 76.75 120 CYS A N 1
ATOM 956 C CA . CYS A 1 120 ? -15.584 -8.798 23.495 1.00 76.75 120 CYS A CA 1
ATOM 957 C C . CYS A 1 120 ? -14.720 -8.117 24.557 1.00 76.75 120 CYS A C 1
ATOM 959 O O . CYS A 1 120 ? -15.167 -7.872 25.679 1.00 76.75 120 CYS A O 1
ATOM 961 N N . LYS A 1 121 ? -13.485 -7.753 24.194 1.00 80.56 121 LYS A N 1
ATOM 962 C CA . LYS A 1 121 ? -12.600 -6.980 25.077 1.00 80.56 121 LYS A CA 1
ATOM 963 C C . LYS A 1 121 ? -13.114 -5.553 25.194 1.00 80.56 121 LYS A C 1
ATOM 965 O O . LYS A 1 121 ? -13.408 -4.923 24.180 1.00 80.56 121 LYS A O 1
ATOM 970 N N . ALA A 1 122 ? -13.170 -5.027 26.409 1.00 76.81 122 ALA A N 1
ATOM 971 C CA . ALA A 1 122 ? -13.677 -3.696 26.694 1.00 76.81 122 ALA A CA 1
ATOM 972 C C . ALA A 1 122 ? -12.747 -2.893 27.605 1.00 76.81 122 ALA A C 1
ATOM 974 O O . ALA A 1 122 ? -12.048 -3.430 28.467 1.00 76.81 122 ALA A O 1
ATOM 975 N N . LYS A 1 123 ? -12.768 -1.576 27.421 1.00 78.88 123 LYS A N 1
ATOM 976 C CA . LYS A 1 123 ? -12.065 -0.586 28.227 1.00 78.88 123 LYS A CA 1
ATOM 977 C C . LYS A 1 123 ? -13.025 0.534 28.618 1.00 78.88 123 LYS A C 1
ATOM 979 O O . LYS A 1 123 ? -13.905 0.911 27.847 1.00 78.88 123 LYS A O 1
ATOM 984 N N . LEU A 1 124 ? -12.834 1.079 29.814 1.00 75.81 124 LEU A N 1
ATOM 985 C CA . LEU A 1 124 ? -13.617 2.207 30.303 1.00 75.81 124 LEU A CA 1
ATOM 986 C C . LEU A 1 124 ? -13.339 3.475 29.477 1.00 75.81 124 LEU A C 1
ATOM 988 O O . LEU A 1 124 ? -12.188 3.771 29.144 1.00 75.81 124 LEU A O 1
ATOM 992 N N . ALA A 1 125 ? -14.382 4.241 29.161 1.00 69.25 125 ALA A N 1
ATOM 993 C CA . ALA A 1 125 ? -14.238 5.550 28.536 1.00 69.25 125 ALA A CA 1
ATOM 994 C C . ALA A 1 125 ? -13.522 6.547 29.470 1.00 69.25 125 ALA A C 1
ATOM 996 O O . ALA A 1 125 ? -13.777 6.588 30.675 1.00 69.25 125 ALA A O 1
ATOM 997 N N . ASN A 1 126 ? -12.680 7.423 28.900 1.00 62.66 126 ASN A N 1
ATOM 998 C CA . ASN A 1 126 ? -11.947 8.461 29.647 1.00 62.66 126 ASN A CA 1
ATOM 999 C C . ASN A 1 126 ? -12.865 9.398 30.459 1.00 62.66 126 ASN A C 1
ATOM 1001 O O . ASN A 1 126 ? -12.419 9.963 31.453 1.00 62.66 126 ASN A O 1
ATOM 1005 N N . SER A 1 127 ? -14.134 9.545 30.060 1.00 57.56 127 SER A N 1
ATOM 1006 C CA . SER A 1 127 ? -15.125 10.360 30.774 1.00 57.56 127 SER A CA 1
ATOM 1007 C C . SER A 1 127 ? -15.525 9.778 32.136 1.00 57.56 127 SER A C 1
ATOM 1009 O O . SER A 1 127 ? -16.128 10.477 32.941 1.00 57.56 127 SER A O 1
ATOM 1011 N N . ASN A 1 128 ? -15.198 8.509 32.409 1.00 57.66 128 ASN A N 1
ATOM 1012 C CA . ASN A 1 128 ? -15.696 7.768 33.565 1.00 57.66 128 ASN A CA 1
ATOM 1013 C C . ASN A 1 128 ? -14.589 7.113 34.408 1.00 57.66 128 ASN A C 1
ATOM 1015 O O . ASN A 1 128 ? -14.885 6.223 35.194 1.00 57.66 128 ASN A O 1
ATOM 1019 N N . LYS A 1 129 ? -13.331 7.573 34.306 1.00 55.22 129 LYS A N 1
ATOM 1020 C CA . LYS A 1 129 ? -12.128 6.984 34.950 1.00 55.22 129 LYS A CA 1
ATOM 1021 C C . LYS A 1 129 ? -12.231 6.620 36.441 1.00 55.22 129 LYS A C 1
ATOM 1023 O O . LYS A 1 129 ? -11.414 5.841 36.920 1.00 55.22 129 LYS A O 1
ATOM 1028 N N . LYS A 1 130 ? -13.192 7.176 37.186 1.00 53.03 130 LYS A N 1
ATOM 1029 C CA . LYS A 1 130 ? -13.420 6.873 38.610 1.00 53.03 130 LYS A CA 1
ATOM 1030 C C . LYS A 1 130 ? -14.416 5.735 38.873 1.00 53.03 130 LYS A C 1
ATOM 1032 O O . LYS A 1 130 ? -14.529 5.304 40.015 1.00 53.03 130 LYS A O 1
ATOM 1037 N N . ASN A 1 131 ? -15.123 5.244 37.856 1.00 64.44 131 ASN A N 1
ATOM 1038 C CA . ASN A 1 131 ? -16.143 4.215 38.017 1.00 64.44 131 ASN A CA 1
ATOM 1039 C C . ASN A 1 131 ? -15.560 2.812 37.828 1.00 64.44 131 ASN A C 1
ATOM 1041 O O . ASN A 1 131 ? -14.965 2.493 36.802 1.00 64.44 131 ASN A O 1
ATOM 1045 N N . ILE A 1 132 ? -15.760 1.971 38.839 1.00 66.38 132 ILE A N 1
ATOM 1046 C CA . ILE A 1 132 ? -15.460 0.543 38.790 1.00 66.38 132 ILE A CA 1
ATOM 1047 C C . ILE A 1 132 ? -16.735 -0.157 38.327 1.00 66.38 132 ILE A C 1
ATOM 1049 O O . ILE A 1 132 ? -17.750 -0.088 39.019 1.00 66.38 132 ILE A O 1
ATOM 1053 N N . LEU A 1 133 ? -16.685 -0.809 37.167 1.00 70.31 133 LEU A N 1
ATOM 1054 C CA . LEU A 1 133 ? -17.798 -1.622 36.678 1.00 70.31 133 LEU A CA 1
ATOM 1055 C C . LEU A 1 133 ? -17.669 -3.036 37.233 1.00 70.31 133 LEU A C 1
ATOM 1057 O O . LEU A 1 133 ? -16.587 -3.631 37.157 1.00 70.31 133 LEU A O 1
ATOM 1061 N N . LYS A 1 134 ? -18.762 -3.570 37.773 1.00 73.69 134 LYS A N 1
ATOM 1062 C CA . LYS A 1 134 ? -18.838 -4.931 38.304 1.00 73.69 134 LYS A CA 1
ATOM 1063 C C . LYS A 1 134 ? -19.513 -5.856 37.296 1.00 73.69 134 LYS A C 1
ATOM 1065 O O . LYS A 1 134 ? -20.251 -5.420 36.413 1.00 73.69 134 LYS A O 1
ATOM 1070 N N . LYS A 1 135 ? -19.266 -7.156 37.445 1.00 74.81 135 LYS A N 1
ATOM 1071 C CA . LYS A 1 135 ? -19.956 -8.196 36.678 1.00 74.81 135 LYS A CA 1
ATOM 1072 C C . LYS A 1 135 ? -21.477 -8.023 36.767 1.00 74.81 135 LYS A C 1
ATOM 1074 O O . LYS A 1 135 ? -22.018 -7.947 37.866 1.00 74.81 135 LYS A O 1
ATOM 1079 N N . GLY A 1 136 ? -22.145 -8.009 35.615 1.00 71.88 136 GLY A N 1
ATOM 1080 C CA . GLY A 1 136 ? -23.595 -7.830 35.510 1.00 71.88 136 GLY A CA 1
ATOM 1081 C C . GLY A 1 136 ? -24.064 -6.384 35.321 1.00 71.88 136 GLY A C 1
ATOM 1082 O O . GLY A 1 136 ? -25.245 -6.189 35.051 1.00 71.88 136 GLY A O 1
ATOM 1083 N N . ASP A 1 137 ? -23.176 -5.387 35.396 1.00 77.69 137 ASP A N 1
ATOM 1084 C CA . ASP A 1 137 ? -23.551 -4.001 35.099 1.00 77.69 137 ASP A CA 1
ATOM 1085 C C . ASP A 1 137 ? -23.872 -3.818 33.606 1.00 77.69 137 ASP A C 1
ATOM 1087 O O . ASP A 1 137 ? -23.169 -4.335 32.726 1.00 77.69 137 ASP A O 1
ATOM 1091 N N . ASN A 1 138 ? -24.914 -3.030 33.331 1.00 78.56 138 ASN A N 1
ATOM 1092 C CA . ASN A 1 138 ? -25.252 -2.582 31.984 1.00 78.56 138 ASN A CA 1
ATOM 1093 C C . ASN A 1 138 ? -24.339 -1.423 31.576 1.00 78.56 138 ASN A C 1
ATOM 1095 O O . ASN A 1 138 ? -24.186 -0.430 32.296 1.00 78.56 138 ASN A O 1
ATOM 1099 N N . VAL A 1 139 ? -23.738 -1.536 30.397 1.00 79.88 139 VAL A N 1
ATOM 1100 C CA . VAL A 1 139 ? -22.825 -0.535 29.848 1.00 79.88 139 VAL A CA 1
ATOM 1101 C C . VAL A 1 139 ? -23.22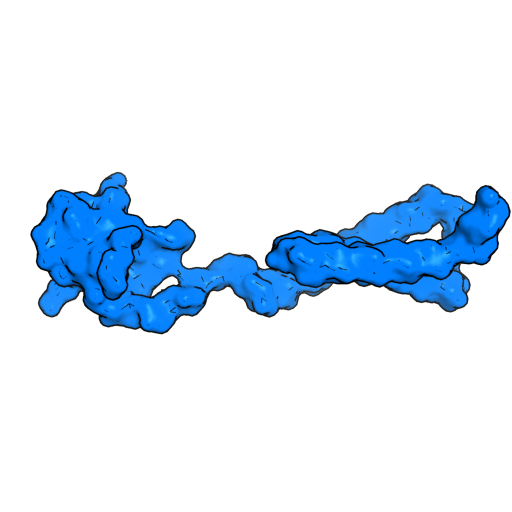4 -0.162 28.433 1.00 79.88 139 VAL A C 1
ATOM 1103 O O . VAL A 1 139 ? -23.682 -1.000 27.661 1.00 79.88 139 VAL A O 1
ATOM 1106 N N . LYS A 1 140 ? -23.033 1.104 28.079 1.00 80.88 140 LYS A N 1
ATOM 1107 C CA . LYS A 1 140 ? -23.260 1.616 26.730 1.00 80.88 140 LYS A CA 1
ATOM 1108 C C . LYS A 1 140 ? -21.946 1.645 25.970 1.00 80.88 140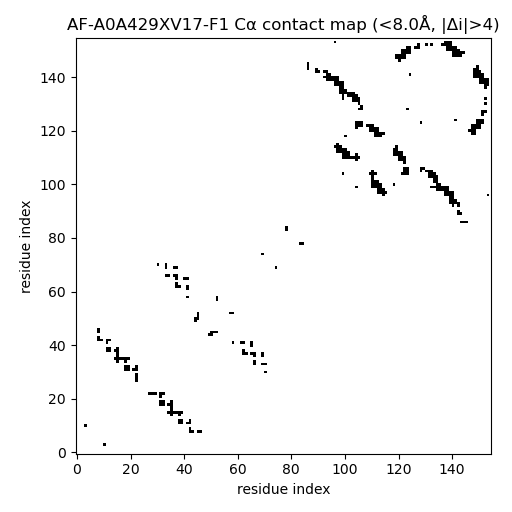 LYS A C 1
ATOM 1110 O O . LYS A 1 140 ? -20.932 2.106 26.493 1.00 80.88 140 LYS A O 1
ATOM 1115 N N . ILE A 1 141 ? -21.953 1.158 24.734 1.00 78.06 141 ILE A N 1
ATOM 1116 C CA . ILE A 1 141 ? -20.778 1.195 23.861 1.00 78.06 141 ILE A CA 1
ATOM 1117 C C . ILE A 1 141 ? -20.687 2.588 23.230 1.00 78.06 141 ILE A C 1
ATOM 1119 O O . ILE A 1 141 ? -21.556 2.982 22.457 1.00 78.06 141 ILE A O 1
ATOM 1123 N N . CYS A 1 142 ? -19.633 3.340 23.539 1.00 72.50 142 CYS A N 1
ATOM 1124 C CA . CYS A 1 142 ? -19.406 4.678 22.981 1.00 72.50 142 CYS A CA 1
ATOM 1125 C C . CYS A 1 142 ? -18.644 4.621 21.653 1.00 72.50 142 CYS A C 1
ATOM 1127 O O . CYS A 1 142 ? -18.821 5.477 20.790 1.00 72.50 142 CYS A O 1
ATOM 1129 N N . SER A 1 143 ? -17.724 3.664 21.519 1.00 68.06 143 SER A N 1
ATOM 1130 C CA . SER A 1 143 ? -16.846 3.514 20.356 1.00 68.06 143 SER A CA 1
ATOM 1131 C C . SER A 1 143 ? -16.123 2.168 20.409 1.00 68.06 143 SER A C 1
ATOM 1133 O O . SER A 1 143 ? -16.095 1.518 21.450 1.00 68.06 143 SER A O 1
ATOM 1135 N N . VAL A 1 144 ? -15.486 1.760 19.317 1.00 71.38 144 VAL A N 1
ATOM 1136 C CA . VAL A 1 144 ? -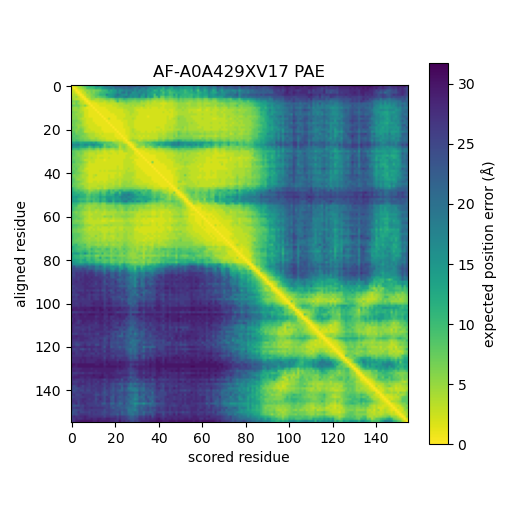14.580 0.607 19.281 1.00 71.38 144 VAL A CA 1
ATOM 1137 C C . VAL A 1 144 ? -13.262 1.076 18.685 1.00 71.38 144 VAL A C 1
ATOM 1139 O O . VAL A 1 144 ? -13.238 1.763 17.666 1.00 71.38 144 VAL A O 1
ATOM 1142 N N . LYS A 1 145 ? -12.152 0.733 19.339 1.00 66.88 145 LYS A N 1
ATOM 1143 C CA . LYS A 1 145 ? -10.802 1.085 18.899 1.00 66.88 145 LYS A CA 1
ATOM 1144 C C . LYS A 1 145 ? -9.923 -0.154 18.937 1.00 66.88 145 LYS A C 1
ATOM 1146 O O . LYS A 1 145 ? -9.748 -0.740 19.999 1.00 66.88 145 LYS A O 1
ATOM 1151 N N . ASN A 1 146 ? -9.352 -0.541 17.797 1.00 63.69 146 ASN A N 1
ATOM 1152 C CA . ASN A 1 146 ? -8.447 -1.696 17.682 1.00 63.69 146 ASN A CA 1
ATOM 1153 C C . ASN A 1 146 ? -9.031 -2.988 18.290 1.00 63.69 146 ASN A C 1
ATOM 1155 O O . ASN A 1 146 ? -8.364 -3.667 19.066 1.00 63.69 146 ASN A O 1
ATOM 1159 N N . ASN A 1 147 ? -10.290 -3.306 17.966 1.00 69.12 147 ASN A N 1
ATOM 1160 C CA . ASN A 1 147 ? -11.009 -4.474 18.498 1.00 69.12 147 ASN A CA 1
ATOM 1161 C C . ASN A 1 147 ? -11.243 -4.452 20.028 1.00 69.12 147 ASN A C 1
ATOM 1163 O O . ASN A 1 147 ? -11.528 -5.481 20.640 1.00 69.12 147 ASN A O 1
ATOM 1167 N N . VAL A 1 148 ? -11.113 -3.278 20.656 1.00 75.56 148 VAL A N 1
ATOM 1168 C CA . VAL A 1 148 ? -11.455 -3.039 22.061 1.00 75.56 148 VAL A CA 1
ATOM 1169 C C . VAL A 1 148 ? -12.629 -2.072 22.123 1.00 75.56 148 VAL A C 1
ATOM 1171 O O . VAL A 1 148 ? -12.573 -0.960 21.595 1.00 75.56 148 VAL A O 1
ATOM 1174 N N . PHE A 1 149 ? -13.697 -2.495 22.783 1.00 74.50 149 PHE A N 1
ATOM 1175 C CA . PHE A 1 149 ? -14.911 -1.718 22.976 1.00 74.50 149 PHE A CA 1
ATOM 1176 C C . PHE A 1 149 ? -14.688 -0.675 24.068 1.00 74.50 149 PHE A C 1
ATOM 1178 O O . PHE A 1 149 ? -14.252 -0.994 25.168 1.00 74.50 149 PHE A O 1
ATOM 1185 N N . ILE A 1 150 ? -14.977 0.583 23.774 1.00 78.69 150 ILE A N 1
ATOM 1186 C CA . ILE A 1 150 ? -14.941 1.675 24.739 1.00 78.69 150 ILE A CA 1
ATOM 1187 C C . ILE A 1 150 ? -16.350 1.822 25.294 1.00 78.69 150 ILE A C 1
ATOM 1189 O O . ILE A 1 150 ? -17.279 2.127 24.544 1.00 78.69 150 ILE A O 1
ATOM 1193 N N . VAL A 1 151 ? -16.498 1.593 26.596 1.00 77.69 151 VAL A N 1
ATOM 1194 C CA . VAL A 1 151 ? -17.803 1.539 27.258 1.00 77.69 151 VAL A CA 1
ATOM 1195 C C . VAL A 1 151 ? -17.931 2.558 28.386 1.00 77.69 151 VAL A C 1
ATOM 1197 O O . VAL A 1 151 ? -16.962 2.868 29.087 1.00 77.69 151 VAL A O 1
ATOM 1200 N N . GLU A 1 152 ? -19.146 3.061 28.576 1.00 79.25 152 GLU A N 1
ATOM 1201 C CA . GLU A 1 152 ? -19.556 3.901 29.700 1.00 79.25 152 GLU A CA 1
ATOM 1202 C C . GLU A 1 152 ? -20.665 3.217 30.505 1.00 79.25 152 GLU A C 1
ATOM 1204 O O . GLU A 1 152 ? -21.400 2.377 29.985 1.00 79.25 152 GLU A O 1
ATOM 1209 N N . LYS A 1 153 ? -20.790 3.558 31.791 1.00 73.06 153 LYS A N 1
ATOM 1210 C CA . LYS A 1 153 ? -21.879 3.043 32.624 1.00 73.06 153 LYS A CA 1
ATOM 1211 C C . LYS A 1 153 ? -23.218 3.545 32.074 1.00 73.06 153 LYS A C 1
ATOM 1213 O O . LYS A 1 153 ? -23.371 4.751 31.888 1.00 73.06 153 LYS A O 1
ATOM 1218 N N . TYR A 1 154 ? -24.162 2.636 31.829 1.00 66.75 154 TYR A N 1
ATOM 1219 C CA . TYR A 1 154 ? -25.540 3.007 31.517 1.00 66.75 154 TYR A CA 1
ATOM 1220 C C . TYR A 1 154 ? -26.213 3.413 32.835 1.00 66.75 154 TYR A C 1
ATOM 1222 O O . TYR A 1 154 ? -26.217 2.615 33.776 1.00 66.75 154 TYR A O 1
ATOM 1230 N N . SER A 1 155 ? -26.649 4.673 32.940 1.00 55.03 155 SER A N 1
ATOM 1231 C CA . SER A 1 155 ? -27.342 5.178 34.134 1.00 55.03 155 SER A CA 1
ATOM 1232 C C . SER A 1 155 ? -28.807 4.783 34.152 1.00 55.03 155 SER A C 1
ATOM 1234 O O . SER A 1 155 ? -29.389 4.624 33.059 1.00 55.03 155 SER A O 1
#

Foldseek 3Di:
DVVCLVPVLVVLQVQLVVLVVVCVVVVPPCLSPLLSVLSNVLSVCVVVVVDPCNDPVVSVVSSVVSSVVSCVVCVVVVCVVVVVPDLCVCVVQAFDKWFFAAAKAAQPDWGWTQDPNDIFIEHEDPVPRPDIDGGGFIWGFHGADPRYTYTDGDD

pLDDT: mean 76.26, std 12.3, range [48.44, 93.88]

Solvent-accessible surface area (backbone atoms only — not comparable to full-atom values): 8358 Å² total; per-residue (Å²): 117,69,66,62,70,77,42,50,48,58,51,30,41,52,50,14,51,52,33,37,54,50,30,68,73,66,68,78,54,65,65,33,44,31,47,11,52,14,26,40,52,48,24,49,34,46,75,72,62,74,45,88,64,88,44,72,68,53,49,52,51,51,32,54,50,38,23,51,51,46,43,65,68,43,45,63,59,48,35,58,78,66,45,69,79,61,58,65,90,35,57,92,50,40,71,43,76,29,33,29,66,32,74,55,33,36,78,89,40,79,21,35,28,37,45,97,88,42,83,42,45,26,36,65,33,84,92,46,64,87,57,74,45,42,52,70,42,54,25,29,28,70,42,46,55,95,84,29,36,28,30,42,81,57,129

Sequence (155 aa):
MQYYLNNQVEIWYILGAVLMIIEMYLGGTIAFFFAGLAAFCLALCMNFNLLTLNTLIDQVGFFFGFFCLWSIILWKPTKYLLNLGSNDRYENIKGSVAVVYSNTISDKNLGEIKWSGAVCKAKLANSNKKNILKKGDNVKICSVKNNVFIVEKYS

InterPro domains:
  IPR012340 Nucleic acid-binding, OB-fold [G3DSA:2.40.50.140] (85-155)

Secondary structure (DSSP, 8-state):
-HHHHH-HHHHHHHHHHHHHHHHHHHSS-THHHHHHHHHHHHHHHHHTTSS---SHHHHHHHHHHHHHHHHHHHHHHHHHHTTTT-GGGGGGGTT-EEEE-SSEEBTTB-EEEEETTEEEEEEE-GGGTTPPEETT-EEEEEEEETTEEEEEE--

Nearest PDB structures (foldseek):
  8z5g-assembly1_B  TM=4.485E-01  e=2.332E-09  Escherichia coli K-12
  3cp0-assembly1_A  TM=8.980E-01  e=2.952E-05  Corynebacterium glutamicum ATCC 13032
  8x70-assembly4_D  TM=5.651E-01  e=4.265E-02  Homo sapiens
  8x70-assembly2_B  TM=5.280E-01  e=4.546E-02  Homo sapiens
  3hi8-assembly1_A  TM=2.318E-01  e=1.339E+00  Haloferax volcanii

Mean predicted aligned error: 14.51 Å

Radius of gyration: 25.92 Å; Cα contacts (8 Å, |Δi|>4): 224; chains: 1; bounding box: 47×25×68 Å